Protein 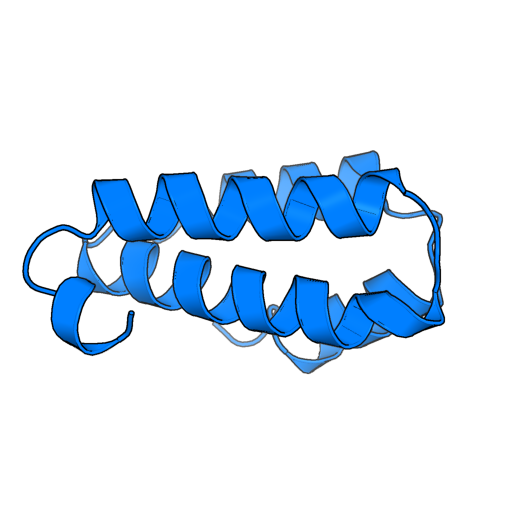AF-A0A846GWC3-F1 (afdb_monomer_lite)

pLDDT: mean 93.31, std 9.02, range [50.75, 98.38]

Secondary structure (DSSP, 8-state):
-HHHHTT-HHHHHHHHHHHHHHHHHTT-TTSHHHHHHHHHHHHHHHHHTT-HHHHHHHHHHHHHHHTT-HHHHHHHHHHH---

Sequence (83 aa):
MDAAIEINPDWVIRNACRRAESIMDAGKAKYYYEAVEWLKKARDAYLASGREQEWSDYRTKLITVHGRKRKLMGLIKSYLLLG

Foldseek 3Di:
DQVCLLVPLPVLLVVLQVVLCVQLVVVDLVCLVVSVVSLVSNCSSCVSVVNNVVNVVSLVVCCVVRVVSVSNVVSCVVRVPDD

Structure (mmCIF, N/CA/C/O backbone):
data_AF-A0A846GWC3-F1
#
_entry.id   AF-A0A846GWC3-F1
#
loop_
_atom_site.group_PDB
_atom_site.id
_atom_site.type_symbol
_atom_site.label_atom_id
_atom_site.label_alt_id
_atom_site.label_comp_id
_atom_site.label_asym_id
_atom_site.label_entity_id
_atom_site.label_seq_id
_atom_site.pdbx_PDB_ins_code
_atom_site.Cartn_x
_atom_site.Cartn_y
_atom_site.Cartn_z
_atom_site.occupancy
_atom_site.B_iso_or_equiv
_atom_site.auth_seq_id
_atom_site.auth_comp_id
_atom_site.auth_asym_id
_atom_site.auth_atom_id
_atom_site.pdbx_PDB_model_num
ATOM 1 N N . MET A 1 1 ? -11.390 -8.592 -0.977 1.00 67.88 1 MET A N 1
ATOM 2 C CA . MET A 1 1 ? -10.767 -8.401 0.356 1.00 67.88 1 MET A CA 1
ATOM 3 C C . MET A 1 1 ? -11.556 -7.415 1.178 1.00 67.88 1 MET A C 1
ATOM 5 O O . MET A 1 1 ? -11.419 -7.434 2.385 1.00 67.88 1 MET A O 1
ATOM 9 N N . ASP A 1 2 ? -12.400 -6.622 0.535 1.00 70.88 2 ASP A N 1
ATOM 10 C CA . ASP A 1 2 ? -13.057 -5.484 1.158 1.00 70.88 2 ASP A CA 1
ATOM 11 C C . ASP A 1 2 ? -13.987 -5.931 2.300 1.00 70.88 2 ASP A C 1
ATOM 13 O O . ASP A 1 2 ? -13.875 -5.415 3.399 1.00 70.88 2 ASP A O 1
ATOM 17 N N . ALA A 1 3 ? -14.735 -7.030 2.135 1.00 72.50 3 ALA A N 1
ATOM 18 C CA . ALA A 1 3 ? -15.506 -7.641 3.231 1.00 72.50 3 ALA A CA 1
ATOM 19 C C . ALA A 1 3 ? -14.651 -8.208 4.391 1.00 72.50 3 ALA A C 1
ATOM 21 O O . ALA A 1 3 ? -15.150 -8.406 5.491 1.00 72.50 3 ALA A O 1
ATOM 22 N N . ALA A 1 4 ? -13.365 -8.495 4.162 1.00 76.12 4 ALA A N 1
ATOM 23 C CA . ALA A 1 4 ? -12.457 -8.990 5.199 1.00 76.12 4 ALA A CA 1
ATOM 24 C C . ALA A 1 4 ? -11.774 -7.857 5.978 1.00 76.12 4 ALA A C 1
ATOM 26 O O . ALA A 1 4 ? -11.114 -8.145 6.971 1.00 76.12 4 ALA A O 1
ATOM 27 N N . ILE A 1 5 ? -11.923 -6.597 5.550 1.00 78.25 5 ILE A N 1
ATOM 28 C CA . ILE A 1 5 ? -11.367 -5.437 6.257 1.00 78.25 5 ILE A CA 1
ATOM 29 C C . ILE A 1 5 ? -11.947 -5.348 7.671 1.00 78.25 5 ILE A C 1
ATOM 31 O O . ILE A 1 5 ? -11.196 -5.156 8.618 1.00 78.25 5 ILE A O 1
ATOM 35 N 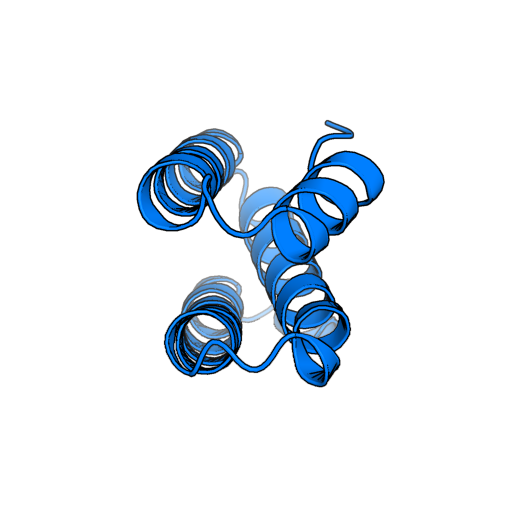N . GLU A 1 6 ? -13.252 -5.568 7.821 1.00 79.06 6 GLU A N 1
ATOM 36 C CA . GLU A 1 6 ? -13.931 -5.507 9.122 1.00 79.06 6 GLU A CA 1
ATOM 37 C C . GLU A 1 6 ? -13.703 -6.767 9.973 1.00 79.06 6 GLU A C 1
ATOM 39 O O . GLU A 1 6 ? -13.733 -6.708 11.198 1.00 79.06 6 GLU A O 1
A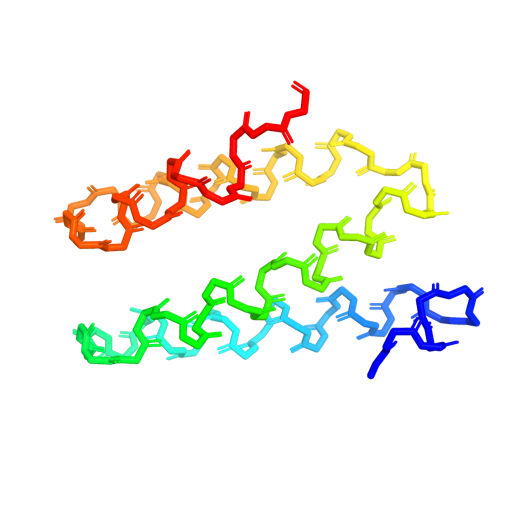TOM 44 N N . ILE A 1 7 ? -13.444 -7.916 9.336 1.00 85.81 7 ILE A N 1
ATOM 45 C CA . ILE A 1 7 ? -13.316 -9.217 10.017 1.00 85.81 7 ILE A CA 1
ATOM 46 C C . ILE A 1 7 ? -11.870 -9.484 10.458 1.00 85.81 7 ILE A C 1
ATOM 48 O O . ILE A 1 7 ? -11.630 -10.050 11.522 1.00 85.81 7 ILE A O 1
ATOM 52 N N . ASN A 1 8 ? -10.890 -9.132 9.621 1.00 91.50 8 ASN A N 1
ATOM 53 C CA . ASN A 1 8 ? -9.469 -9.349 9.887 1.00 91.50 8 ASN A CA 1
ATOM 54 C C . ASN A 1 8 ? -8.601 -8.300 9.159 1.00 91.50 8 ASN A C 1
ATOM 56 O O . ASN A 1 8 ? -7.936 -8.623 8.160 1.00 91.50 8 ASN A O 1
ATOM 60 N N . PRO A 1 9 ? -8.583 -7.048 9.653 1.00 92.12 9 PRO A N 1
ATOM 61 C CA . PRO A 1 9 ? -7.819 -5.966 9.036 1.00 92.12 9 PRO A CA 1
ATOM 62 C C . PRO A 1 9 ? -6.318 -6.279 8.985 1.00 92.12 9 PRO A C 1
ATOM 64 O O . PRO A 1 9 ? -5.672 -6.001 7.976 1.00 92.12 9 PRO A O 1
ATOM 67 N N . ASP A 1 10 ? -5.768 -6.957 9.997 1.00 95.69 10 ASP A N 1
ATOM 68 C CA . ASP A 1 10 ? -4.348 -7.331 10.045 1.00 95.69 10 ASP A CA 1
ATOM 69 C C . ASP A 1 10 ? -3.937 -8.245 8.887 1.00 95.69 10 ASP A C 1
ATOM 71 O O . ASP A 1 10 ? -2.863 -8.081 8.298 1.00 95.69 10 ASP A O 1
ATOM 75 N N . TRP A 1 11 ? -4.774 -9.226 8.541 1.00 95.56 11 TRP A N 1
ATOM 76 C CA . TRP A 1 11 ? -4.505 -10.097 7.400 1.00 95.56 11 TRP A CA 1
ATOM 77 C C . TRP A 1 11 ? -4.571 -9.326 6.080 1.00 95.56 11 TRP A C 1
ATOM 79 O O . TRP A 1 11 ? -3.707 -9.523 5.216 1.00 95.56 11 TRP A O 1
ATOM 89 N N . VAL A 1 12 ? -5.554 -8.427 5.932 1.00 96.00 12 VAL A N 1
ATOM 90 C CA . VAL A 1 12 ? -5.689 -7.590 4.733 1.00 96.00 12 VAL A CA 1
ATOM 91 C C . VAL A 1 12 ? -4.466 -6.692 4.573 1.00 96.00 12 VAL A C 1
ATOM 93 O O . VAL A 1 12 ? -3.858 -6.722 3.503 1.00 96.00 12 VAL A O 1
ATOM 96 N N . ILE A 1 13 ? -4.055 -5.984 5.631 1.00 97.62 13 ILE A N 1
ATOM 97 C CA . ILE A 1 13 ? -2.853 -5.139 5.662 1.00 97.62 13 ILE A CA 1
ATOM 98 C C . ILE A 1 13 ? -1.640 -5.948 5.204 1.00 97.62 13 ILE A C 1
ATOM 100 O O . ILE A 1 13 ? -1.017 -5.629 4.191 1.00 97.62 13 ILE A O 1
ATOM 104 N N . ARG A 1 14 ? -1.337 -7.056 5.890 1.00 97.69 14 ARG A N 1
ATOM 105 C CA . ARG A 1 14 ? -0.124 -7.843 5.623 1.00 97.69 14 ARG A CA 1
ATOM 106 C C . ARG A 1 14 ? -0.091 -8.370 4.191 1.00 97.69 14 ARG A C 1
ATOM 108 O O . ARG A 1 14 ? 0.942 -8.310 3.524 1.00 97.69 14 ARG A O 1
ATOM 115 N N . ASN A 1 15 ? -1.215 -8.897 3.703 1.00 97.56 15 ASN A N 1
ATOM 116 C CA . ASN A 1 15 ? -1.266 -9.474 2.367 1.00 97.56 15 ASN A CA 1
ATOM 117 C C . ASN A 1 15 ? -1.248 -8.403 1.264 1.00 97.56 15 ASN A C 1
ATOM 119 O O . ASN A 1 15 ? -0.588 -8.601 0.241 1.00 97.56 15 ASN A O 1
ATOM 123 N N . ALA A 1 16 ? -1.962 -7.291 1.449 1.00 97.69 16 ALA A N 1
ATOM 124 C CA . ALA A 1 16 ? -2.000 -6.197 0.487 1.00 97.69 16 ALA A CA 1
ATOM 125 C C . ALA A 1 16 ? -0.633 -5.506 0.370 1.00 97.69 16 ALA A C 1
ATOM 127 O O . ALA A 1 16 ? -0.124 -5.378 -0.745 1.00 97.69 16 ALA A O 1
ATOM 128 N N . CYS A 1 17 ? 0.008 -5.178 1.498 1.00 98.19 17 CYS A N 1
ATOM 129 C CA . CYS A 1 17 ? 1.356 -4.605 1.530 1.00 98.19 17 CYS A CA 1
ATOM 130 C C . CYS A 1 17 ? 2.365 -5.506 0.807 1.00 98.19 17 CYS A C 1
ATOM 132 O O . CYS A 1 17 ? 3.037 -5.060 -0.121 1.00 98.19 17 CYS A O 1
ATOM 134 N N . ARG A 1 18 ? 2.385 -6.810 1.121 1.00 98.25 18 ARG A N 1
ATOM 135 C CA . ARG A 1 18 ? 3.29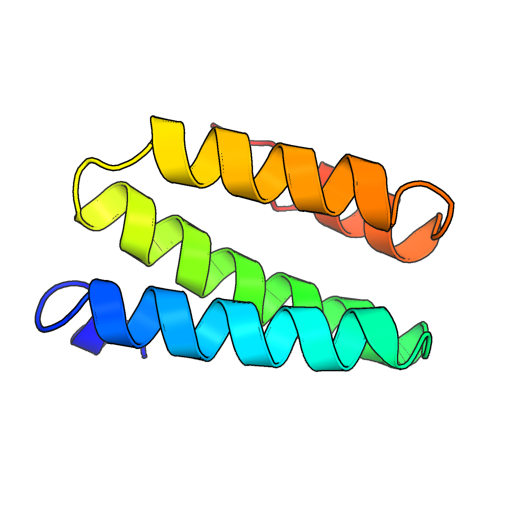4 -7.776 0.477 1.00 98.25 18 ARG A CA 1
ATOM 136 C C . ARG A 1 18 ? 3.147 -7.815 -1.049 1.00 98.25 18 ARG A C 1
ATOM 138 O O . ARG A 1 18 ? 4.140 -7.930 -1.766 1.00 98.25 18 ARG A O 1
ATOM 145 N N . ARG A 1 19 ? 1.912 -7.761 -1.563 1.00 98.31 19 ARG A N 1
ATOM 146 C CA . ARG A 1 19 ? 1.652 -7.766 -3.015 1.00 98.31 19 ARG A CA 1
ATOM 147 C C . ARG A 1 19 ? 2.079 -6.458 -3.670 1.00 98.31 19 ARG A C 1
ATOM 149 O O . ARG A 1 19 ? 2.711 -6.500 -4.722 1.00 98.31 19 ARG A O 1
ATOM 156 N N . ALA A 1 20 ? 1.775 -5.323 -3.043 1.00 98.25 20 ALA A N 1
ATOM 157 C CA . ALA A 1 20 ? 2.211 -4.022 -3.531 1.00 98.25 20 ALA A CA 1
ATOM 158 C C . ALA A 1 20 ? 3.743 -3.940 -3.607 1.00 98.25 20 ALA A C 1
ATOM 160 O O . ALA A 1 20 ? 4.283 -3.595 -4.658 1.00 98.25 20 ALA A O 1
ATOM 161 N N . GLU A 1 21 ? 4.434 -4.300 -2.523 1.00 98.38 21 GLU A N 1
ATOM 162 C CA . GLU A 1 21 ? 5.899 -4.278 -2.423 1.00 98.38 21 GLU A CA 1
ATOM 163 C C . GLU A 1 21 ? 6.544 -5.159 -3.490 1.00 98.38 21 GLU A C 1
ATOM 165 O O . GLU A 1 21 ? 7.362 -4.672 -4.264 1.00 98.38 21 GLU A O 1
ATOM 170 N N . SER A 1 22 ? 6.076 -6.401 -3.653 1.00 98.12 22 SER A N 1
ATOM 171 C CA . SER A 1 22 ? 6.592 -7.305 -4.689 1.00 98.12 22 SER A CA 1
ATOM 172 C C . SER A 1 22 ? 6.504 -6.711 -6.104 1.00 98.12 22 SER A C 1
ATOM 174 O O . SER A 1 22 ? 7.432 -6.865 -6.903 1.00 98.12 22 SER A O 1
ATOM 176 N N . ILE A 1 23 ? 5.422 -5.993 -6.421 1.00 98.31 23 ILE A N 1
ATOM 177 C CA . ILE A 1 23 ? 5.261 -5.323 -7.718 1.00 98.31 23 ILE A CA 1
ATOM 178 C C . ILE A 1 23 ? 6.197 -4.110 -7.842 1.00 98.31 23 ILE A C 1
ATOM 180 O O . ILE A 1 23 ? 6.793 -3.892 -8.904 1.00 98.31 23 ILE A O 1
ATOM 184 N N . MET A 1 24 ? 6.321 -3.303 -6.785 1.00 97.69 24 MET A N 1
ATOM 185 C CA . MET A 1 24 ? 7.182 -2.116 -6.776 1.00 97.69 24 MET A CA 1
ATOM 186 C C . MET A 1 24 ? 8.667 -2.491 -6.874 1.00 97.69 24 MET A C 1
ATO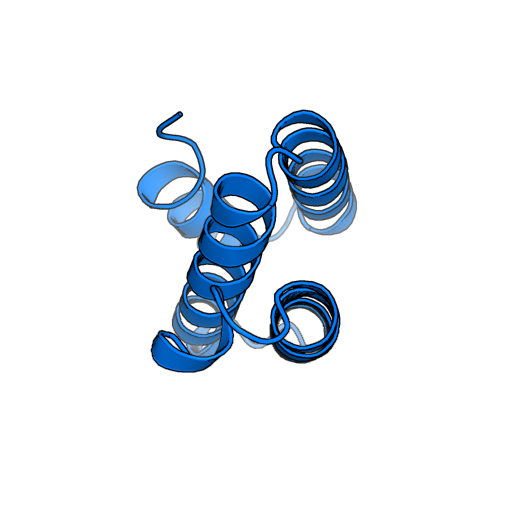M 188 O O . MET A 1 24 ? 9.403 -1.858 -7.639 1.00 97.69 24 MET A O 1
ATOM 192 N N . ASP A 1 25 ? 9.084 -3.550 -6.183 1.00 97.88 25 ASP A N 1
ATOM 193 C CA . ASP A 1 25 ? 10.451 -4.078 -6.182 1.00 97.88 25 ASP A CA 1
ATOM 194 C C . ASP A 1 25 ? 10.839 -4.684 -7.529 1.00 97.88 25 ASP A C 1
ATOM 196 O O . ASP A 1 25 ? 11.959 -4.485 -7.999 1.00 97.88 25 ASP A O 1
ATOM 200 N N . ALA A 1 26 ? 9.893 -5.323 -8.226 1.00 97.06 26 ALA A N 1
ATOM 201 C CA . ALA A 1 26 ? 10.118 -5.830 -9.578 1.00 97.06 26 ALA A CA 1
ATOM 202 C C . ALA A 1 26 ? 10.422 -4.720 -10.608 1.00 97.06 26 ALA A C 1
ATOM 204 O O . ALA A 1 26 ? 10.864 -5.015 -11.719 1.00 97.06 26 ALA A O 1
ATOM 205 N N . GLY A 1 27 ? 10.149 -3.447 -10.290 1.00 93.62 27 GLY A N 1
ATOM 206 C CA . GLY A 1 27 ? 10.552 -2.289 -11.098 1.00 93.62 27 GLY A CA 1
ATOM 207 C C . GLY A 1 27 ? 9.825 -2.135 -12.442 1.00 93.62 27 GLY A C 1
ATOM 208 O O . GLY A 1 27 ? 10.170 -1.267 -13.247 1.00 93.62 27 GLY A O 1
ATOM 209 N N . LYS A 1 28 ? 8.801 -2.952 -12.711 1.00 95.00 28 LYS A N 1
ATOM 210 C CA . LYS A 1 28 ? 8.071 -2.968 -13.986 1.00 95.00 28 LYS A CA 1
ATOM 211 C C . LYS A 1 28 ? 6.934 -1.947 -13.976 1.00 95.00 28 LYS A C 1
ATOM 213 O O . LYS A 1 28 ? 5.822 -2.224 -13.535 1.00 95.00 28 LYS A O 1
ATOM 218 N N . ALA A 1 29 ? 7.187 -0.780 -14.567 1.00 94.62 29 ALA A N 1
ATOM 219 C CA . ALA A 1 29 ? 6.283 0.374 -14.540 1.00 94.62 29 ALA A CA 1
ATOM 220 C C . ALA A 1 29 ? 4.856 0.139 -15.082 1.00 94.62 29 ALA A C 1
ATOM 222 O O . ALA A 1 29 ? 3.944 0.912 -14.773 1.00 94.62 29 ALA A O 1
ATOM 223 N N . LYS A 1 30 ? 4.631 -0.899 -15.898 1.00 96.75 30 LYS A N 1
ATOM 224 C CA . LYS A 1 30 ? 3.284 -1.280 -16.358 1.00 96.75 30 LYS A CA 1
ATOM 225 C C . LYS A 1 30 ? 2.385 -1.819 -15.236 1.00 96.75 30 LYS A C 1
ATOM 227 O O . LYS A 1 30 ? 1.178 -1.670 -15.340 1.00 96.75 30 LYS A O 1
ATOM 232 N N . TYR A 1 31 ? 2.962 -2.341 -14.153 1.00 97.75 31 TYR A N 1
ATOM 233 C CA . TYR A 1 31 ? 2.218 -2.921 -13.029 1.00 97.75 31 TYR A CA 1
ATOM 234 C C . TYR A 1 31 ? 2.027 -1.964 -11.844 1.00 97.75 31 TYR A C 1
ATOM 236 O O . TYR A 1 31 ? 1.327 -2.296 -10.897 1.00 97.75 31 TYR A O 1
ATOM 244 N N . TYR A 1 32 ? 2.587 -0.750 -11.872 1.00 97.81 32 TYR A N 1
ATOM 245 C CA . TYR A 1 32 ? 2.459 0.177 -10.734 1.00 97.81 32 TYR A CA 1
ATOM 246 C C . TYR A 1 32 ? 1.021 0.599 -10.422 1.00 97.81 32 TYR A C 1
ATOM 248 O O . TYR A 1 32 ? 0.737 0.933 -9.278 1.00 97.81 32 TYR A O 1
ATOM 256 N N . TYR A 1 33 ? 0.114 0.561 -11.401 1.00 97.69 33 TYR A N 1
ATOM 257 C CA . TYR A 1 33 ? -1.305 0.777 -11.123 1.00 97.69 33 TYR A CA 1
ATOM 258 C C . TYR A 1 33 ? -1.857 -0.315 -10.199 1.00 97.69 33 TYR A C 1
ATOM 260 O O . TYR A 1 33 ? -2.460 -0.012 -9.178 1.00 97.69 33 TYR A O 1
ATOM 268 N N . GLU A 1 34 ? -1.547 -1.579 -10.492 1.00 98.00 34 GLU A N 1
ATOM 269 C CA . GLU A 1 34 ? -1.941 -2.715 -9.657 1.00 98.00 34 GLU A CA 1
ATOM 270 C C . GLU A 1 34 ? -1.329 -2.635 -8.251 1.00 98.00 34 GLU A C 1
ATOM 272 O O . GLU A 1 34 ? -2.017 -2.895 -7.267 1.00 98.00 34 GLU A O 1
ATOM 277 N N . ALA A 1 35 ? -0.067 -2.204 -8.130 1.00 98.06 35 ALA A N 1
ATOM 278 C CA . ALA A 1 35 ? 0.541 -1.958 -6.821 1.00 98.06 35 ALA A CA 1
ATOM 279 C C . ALA A 1 35 ? -0.265 -0.938 -6.000 1.00 98.06 35 ALA A C 1
ATOM 281 O O . ALA A 1 35 ? -0.514 -1.158 -4.819 1.00 98.06 35 ALA A O 1
ATOM 282 N N . VAL A 1 36 ? -0.715 0.153 -6.625 1.00 97.38 36 VAL A N 1
ATOM 283 C CA . VAL A 1 36 ? -1.520 1.176 -5.945 1.00 97.38 36 VAL A CA 1
ATOM 284 C C . VAL A 1 36 ? -2.911 0.661 -5.573 1.00 97.38 36 VAL A C 1
ATOM 286 O O . VAL A 1 36 ? -3.394 0.995 -4.495 1.00 97.38 36 VAL A O 1
ATOM 289 N N . GLU A 1 37 ? -3.528 -0.202 -6.380 1.00 97.38 37 GLU A N 1
ATOM 290 C CA . GLU A 1 37 ? -4.789 -0.863 -6.006 1.00 97.38 37 GLU A CA 1
ATOM 291 C C . GLU A 1 37 ? -4.635 -1.762 -4.768 1.00 97.38 37 GLU A C 1
ATOM 293 O O . GLU A 1 37 ? -5.525 -1.814 -3.918 1.00 97.38 37 GLU A O 1
ATOM 298 N N . TRP A 1 38 ? -3.487 -2.428 -4.605 1.00 98.00 38 TRP A N 1
ATOM 299 C CA . TRP A 1 38 ? -3.174 -3.133 -3.359 1.00 98.00 38 TRP A CA 1
ATOM 300 C C . TRP A 1 38 ? -2.972 -2.164 -2.188 1.00 98.00 38 TRP A C 1
ATOM 302 O O . TRP A 1 38 ? -3.511 -2.398 -1.108 1.00 98.00 38 TRP A O 1
ATOM 312 N N . LEU A 1 39 ? -2.271 -1.046 -2.394 1.00 97.62 39 LEU A N 1
ATOM 313 C CA . LEU A 1 39 ? -2.061 -0.042 -1.345 1.00 97.62 39 LEU A CA 1
ATOM 314 C C . LEU A 1 39 ? -3.360 0.627 -0.877 1.00 97.62 39 LEU A C 1
ATOM 316 O O . LEU A 1 39 ? -3.475 0.925 0.307 1.00 97.62 39 LEU A O 1
ATOM 320 N N . LYS A 1 40 ? -4.351 0.819 -1.756 1.00 96.44 40 LYS A N 1
ATOM 321 C CA . LYS A 1 40 ? -5.685 1.305 -1.359 1.00 96.44 40 LYS A CA 1
ATOM 322 C C . LYS A 1 40 ? -6.350 0.359 -0.359 1.00 96.44 40 LYS A C 1
ATOM 324 O O . LYS A 1 40 ? -6.796 0.804 0.686 1.00 96.44 40 LYS A O 1
ATOM 329 N N . LYS A 1 41 ? -6.310 -0.951 -0.616 1.00 95.62 41 LYS A N 1
ATOM 330 C CA . LYS A 1 41 ? -6.862 -1.961 0.306 1.00 95.62 41 LYS A CA 1
ATOM 331 C C . LYS A 1 41 ? -6.138 -1.977 1.649 1.00 95.62 41 LYS A C 1
ATOM 333 O O . LYS A 1 41 ? -6.779 -2.132 2.681 1.00 95.62 41 LYS A O 1
ATOM 338 N N . ALA A 1 42 ? -4.812 -1.815 1.637 1.00 96.75 42 ALA A N 1
ATOM 339 C CA . ALA A 1 42 ? -4.036 -1.691 2.867 1.00 96.75 42 ALA A CA 1
ATOM 340 C C . ALA A 1 42 ? -4.453 -0.442 3.656 1.00 96.75 42 ALA A C 1
ATOM 342 O O . ALA A 1 42 ? -4.744 -0.557 4.841 1.00 96.75 42 ALA A O 1
ATOM 343 N N . ARG A 1 43 ? -4.540 0.724 2.996 1.00 95.94 43 ARG A N 1
ATOM 344 C CA . ARG A 1 43 ? -5.028 1.968 3.608 1.00 95.94 43 ARG A CA 1
ATOM 345 C C . ARG A 1 43 ? -6.388 1.762 4.250 1.00 95.94 43 ARG A C 1
ATOM 347 O O . ARG A 1 43 ? -6.541 2.052 5.426 1.00 95.94 43 ARG A O 1
ATOM 354 N N . ASP A 1 44 ? -7.353 1.271 3.484 1.00 95.00 44 ASP A N 1
ATOM 355 C CA . ASP A 1 44 ? -8.730 1.148 3.948 1.00 95.00 44 ASP A CA 1
ATOM 356 C C . ASP A 1 44 ? -8.807 0.199 5.162 1.00 95.00 44 ASP A C 1
ATOM 358 O O . ASP A 1 44 ? -9.539 0.475 6.107 1.00 95.00 44 ASP A O 1
ATOM 362 N N . ALA A 1 45 ? -7.965 -0.843 5.209 1.00 95.88 45 ALA A N 1
ATOM 363 C CA . ALA A 1 45 ? -7.827 -1.714 6.376 1.00 95.88 45 ALA A CA 1
ATOM 364 C C . ALA A 1 45 ? -7.181 -1.034 7.597 1.00 95.88 45 ALA A C 1
ATOM 366 O O . ALA A 1 45 ? -7.670 -1.208 8.711 1.00 95.88 45 ALA A O 1
ATOM 367 N N . TYR A 1 46 ? -6.124 -0.238 7.405 1.00 96.31 46 TYR A N 1
ATOM 368 C CA . TYR A 1 46 ? -5.544 0.566 8.486 1.00 96.31 46 TYR A CA 1
ATOM 369 C C . TYR A 1 46 ? -6.569 1.551 9.060 1.00 96.31 46 TYR A C 1
ATOM 371 O O . TYR A 1 46 ? -6.756 1.585 10.275 1.00 96.31 46 TYR A O 1
ATOM 379 N N . LEU A 1 47 ? -7.266 2.300 8.199 1.00 94.00 47 LEU A N 1
ATOM 380 C CA . LEU A 1 47 ? -8.274 3.281 8.611 1.00 94.00 47 LEU A CA 1
ATOM 381 C C . LEU A 1 47 ? -9.447 2.617 9.343 1.00 94.00 47 LEU A C 1
ATOM 383 O O . LEU A 1 47 ? -9.818 3.052 10.426 1.00 94.00 47 LEU A O 1
ATOM 387 N N . ALA A 1 48 ? -9.982 1.510 8.818 1.00 93.50 48 ALA A N 1
ATOM 388 C CA . ALA A 1 48 ? -11.062 0.771 9.479 1.00 93.50 48 ALA A CA 1
ATOM 389 C C . ALA A 1 48 ? -10.669 0.232 10.869 1.00 93.50 48 ALA A C 1
ATOM 391 O O . ALA A 1 48 ? -11.532 0.007 11.712 1.00 93.50 48 ALA A O 1
ATOM 392 N N . SER A 1 49 ? -9.369 0.040 11.117 1.00 94.94 49 SER A N 1
ATOM 393 C CA . SER A 1 49 ? -8.827 -0.370 12.416 1.00 94.94 49 SER A CA 1
ATOM 394 C C . SER A 1 49 ? -8.388 0.784 13.334 1.00 94.94 49 SER A C 1
ATOM 396 O O . SER A 1 49 ? -7.833 0.506 14.396 1.00 94.94 49 SER A O 1
ATOM 398 N N . GLY A 1 50 ? -8.605 2.052 12.952 1.00 95.44 50 GLY A N 1
ATOM 399 C CA . GLY A 1 50 ? -8.175 3.231 13.724 1.00 95.44 50 GLY A CA 1
ATOM 400 C C . GLY A 1 50 ? -6.652 3.396 13.806 1.00 95.44 50 GLY A C 1
ATOM 401 O O . GLY A 1 50 ? -6.117 3.819 14.830 1.00 95.44 50 GLY A O 1
ATOM 402 N N . ARG A 1 51 ? -5.935 2.967 12.757 1.00 96.69 51 ARG A N 1
ATOM 403 C CA . ARG A 1 51 ? -4.464 2.960 12.672 1.00 96.69 51 ARG A CA 1
ATOM 404 C C . ARG A 1 51 ? -3.955 3.925 11.598 1.00 96.69 51 ARG A C 1
ATOM 406 O O . ARG A 1 51 ? -3.066 3.604 10.807 1.00 96.69 51 ARG A O 1
ATOM 413 N N . GLU A 1 52 ? -4.519 5.127 11.560 1.00 95.69 52 GLU A N 1
ATOM 414 C CA . GLU A 1 52 ? -4.171 6.204 10.625 1.00 95.69 52 GLU A CA 1
ATOM 415 C C . GLU A 1 52 ? -2.675 6.536 10.668 1.00 95.69 52 GLU A C 1
ATOM 417 O O . GLU A 1 52 ? -2.044 6.738 9.625 1.00 95.69 52 GLU A O 1
ATOM 422 N N . GLN A 1 53 ? -2.099 6.569 11.874 1.00 96.69 53 GLN A N 1
ATOM 423 C CA . GLN A 1 53 ? -0.684 6.878 12.064 1.00 96.69 53 GLN A CA 1
ATOM 424 C C . GLN A 1 53 ? 0.210 5.797 11.445 1.00 96.69 53 GLN A C 1
ATOM 426 O O . GLN A 1 53 ? 1.130 6.126 10.700 1.00 96.69 53 GLN A O 1
ATOM 431 N N . GLU A 1 54 ? -0.105 4.515 11.660 1.00 97.81 54 GLU A N 1
ATOM 432 C CA . GLU A 1 54 ? 0.649 3.406 11.060 1.00 97.81 54 GLU A CA 1
ATOM 433 C C . GLU A 1 54 ? 0.572 3.432 9.530 1.00 97.81 54 GLU A C 1
ATOM 435 O O . GLU A 1 54 ? 1.576 3.205 8.851 1.00 97.81 54 GLU A O 1
ATOM 440 N N . TRP A 1 55 ? -0.596 3.768 8.970 1.00 97.31 55 TRP A N 1
ATOM 441 C CA . TRP A 1 55 ? -0.724 3.985 7.531 1.00 97.31 55 TRP A CA 1
ATOM 442 C C . TRP A 1 55 ? 0.165 5.135 7.043 1.00 97.31 55 TRP A C 1
ATOM 444 O O . TRP A 1 55 ? 0.847 4.998 6.022 1.00 97.31 55 TRP A O 1
ATOM 454 N N . SER A 1 56 ? 0.177 6.264 7.757 1.00 96.25 56 SER A N 1
ATOM 455 C CA . SER A 1 56 ? 0.999 7.424 7.403 1.00 96.25 56 SER A CA 1
ATOM 456 C C . SER A 1 56 ? 2.493 7.086 7.409 1.00 96.25 56 SER A C 1
ATOM 458 O O . SER A 1 56 ? 3.208 7.410 6.451 1.00 96.25 56 SER A O 1
ATOM 460 N N . ASP A 1 57 ? 2.952 6.364 8.431 1.00 97.69 57 ASP A N 1
ATOM 461 C CA . ASP A 1 57 ? 4.342 5.930 8.575 1.00 97.69 57 ASP A CA 1
ATOM 462 C C . ASP A 1 57 ? 4.727 4.941 7.467 1.00 97.69 57 ASP A C 1
ATOM 464 O O . ASP A 1 57 ? 5.753 5.103 6.793 1.00 97.69 57 ASP A O 1
ATOM 468 N N . TYR A 1 58 ? 3.864 3.955 7.203 1.00 97.75 58 TYR A N 1
ATOM 469 C CA . TYR A 1 58 ? 4.061 2.980 6.134 1.00 97.75 58 TYR A CA 1
ATOM 470 C C . TYR A 1 58 ? 4.127 3.645 4.751 1.00 97.75 58 TYR A C 1
ATOM 472 O O . TYR A 1 58 ? 5.060 3.404 3.977 1.00 97.75 58 TYR A O 1
ATOM 480 N N . ARG A 1 59 ? 3.189 4.549 4.445 1.00 96.38 59 ARG A N 1
ATOM 481 C CA . ARG A 1 59 ? 3.175 5.318 3.192 1.00 96.38 59 ARG A CA 1
ATOM 482 C C . ARG A 1 59 ? 4.443 6.159 3.041 1.00 96.38 59 ARG A C 1
ATOM 484 O O . ARG A 1 59 ? 5.025 6.198 1.955 1.00 96.38 59 ARG A O 1
ATOM 491 N N . THR A 1 60 ? 4.897 6.802 4.116 1.00 96.75 60 THR A N 1
ATOM 492 C CA . THR A 1 60 ? 6.130 7.603 4.121 1.00 96.75 60 THR A CA 1
ATOM 493 C C . THR A 1 60 ? 7.352 6.737 3.826 1.00 96.75 60 THR A C 1
ATOM 495 O O . THR A 1 60 ? 8.180 7.101 2.987 1.00 96.75 60 THR A O 1
ATOM 498 N N . LYS A 1 61 ? 7.440 5.545 4.428 1.00 97.50 61 LYS A N 1
ATOM 499 C CA . LYS A 1 61 ? 8.493 4.567 4.123 1.00 97.50 61 LYS A CA 1
ATOM 500 C C . LYS A 1 61 ? 8.503 4.193 2.638 1.00 97.50 61 LYS A C 1
ATOM 502 O O . LYS A 1 61 ? 9.567 4.210 2.021 1.00 97.50 61 LYS A O 1
ATOM 507 N N . LEU A 1 62 ? 7.341 3.913 2.042 1.00 96.25 62 LEU A N 1
ATOM 508 C CA . LEU A 1 62 ? 7.243 3.584 0.614 1.00 96.25 62 LEU A CA 1
ATOM 509 C C . LEU A 1 62 ? 7.731 4.724 -0.286 1.00 96.25 62 LEU A C 1
ATOM 511 O O . LEU A 1 62 ? 8.487 4.481 -1.229 1.00 96.25 62 LEU A O 1
ATOM 515 N N . ILE A 1 63 ? 7.337 5.965 0.010 1.00 95.88 63 ILE A N 1
ATOM 516 C CA . ILE A 1 63 ? 7.785 7.147 -0.740 1.00 95.88 63 ILE A CA 1
ATOM 517 C C . ILE A 1 63 ? 9.307 7.296 -0.639 1.00 95.88 63 ILE A C 1
ATOM 519 O O . ILE A 1 63 ? 9.965 7.519 -1.654 1.00 95.88 63 ILE A O 1
ATOM 523 N N . THR A 1 64 ? 9.883 7.098 0.547 1.00 97.12 64 THR A N 1
ATOM 524 C CA . THR A 1 64 ? 11.336 7.163 0.756 1.00 97.12 64 THR A CA 1
ATOM 525 C C . THR A 1 64 ? 12.078 6.086 -0.041 1.00 97.12 64 THR A C 1
ATOM 527 O O . THR A 1 64 ? 13.028 6.393 -0.762 1.00 97.12 64 THR A O 1
ATOM 530 N N . VAL A 1 65 ? 11.626 4.829 0.015 1.00 97.06 65 VAL A N 1
ATOM 531 C CA . VAL A 1 65 ? 12.285 3.696 -0.665 1.00 97.06 65 VAL A CA 1
ATOM 532 C C . VAL A 1 65 ? 12.128 3.768 -2.190 1.00 97.06 65 VAL A C 1
ATOM 534 O O . VAL A 1 65 ? 13.019 3.369 -2.946 1.00 97.06 65 VAL A O 1
ATOM 537 N N . HIS A 1 66 ? 11.000 4.279 -2.684 1.00 96.69 66 HIS A N 1
ATOM 538 C CA . HIS A 1 66 ? 10.657 4.238 -4.106 1.00 96.69 66 HIS A CA 1
ATOM 539 C C . HIS A 1 66 ? 10.603 5.604 -4.799 1.00 96.69 66 HIS A C 1
ATOM 541 O O . HIS A 1 66 ? 10.251 5.663 -5.980 1.00 96.69 66 HIS A O 1
ATOM 547 N N . GLY A 1 67 ? 11.027 6.681 -4.135 1.00 95.62 67 GLY A N 1
ATOM 548 C CA . GLY A 1 67 ? 10.876 8.069 -4.591 1.00 95.62 67 GLY A CA 1
ATOM 549 C C . GLY A 1 67 ? 11.405 8.377 -5.996 1.00 95.62 67 GLY A C 1
ATOM 550 O O . GLY A 1 67 ? 10.884 9.245 -6.692 1.00 95.62 67 GLY A O 1
ATOM 551 N N . ARG A 1 68 ? 12.397 7.623 -6.484 1.00 96.94 68 ARG A N 1
ATOM 552 C CA . ARG A 1 68 ? 12.956 7.796 -7.840 1.00 96.94 68 ARG A CA 1
ATOM 553 C C . ARG A 1 68 ? 12.048 7.254 -8.958 1.00 96.94 68 ARG A C 1
ATOM 555 O O . ARG A 1 68 ? 12.247 7.579 -10.128 1.00 96.94 68 ARG A O 1
ATOM 562 N N . LYS A 1 69 ? 11.031 6.446 -8.636 1.00 96.56 69 LYS A N 1
ATOM 563 C CA . LYS A 1 69 ? 10.092 5.849 -9.601 1.00 96.56 69 LYS A CA 1
ATOM 564 C C . LYS A 1 69 ? 8.986 6.850 -9.949 1.00 96.56 69 LYS A C 1
ATOM 566 O O . LYS A 1 69 ? 7.869 6.749 -9.451 1.00 96.56 69 LYS A O 1
ATOM 571 N N . ARG A 1 70 ? 9.276 7.804 -10.843 1.00 96.62 70 ARG A N 1
ATOM 572 C CA . ARG A 1 70 ? 8.374 8.934 -11.169 1.00 96.62 70 ARG A CA 1
ATOM 573 C C . ARG A 1 70 ? 6.925 8.528 -11.473 1.00 96.62 70 ARG A C 1
ATOM 575 O O . ARG A 1 70 ? 6.008 9.141 -10.941 1.00 96.62 70 ARG A O 1
ATOM 582 N N . LYS A 1 71 ? 6.708 7.470 -12.269 1.00 96.56 71 LYS A N 1
ATOM 583 C CA . LYS A 1 71 ? 5.350 6.973 -12.571 1.00 96.56 71 LYS A CA 1
ATOM 584 C C . LYS A 1 71 ? 4.618 6.491 -11.314 1.00 96.56 71 LYS A C 1
ATOM 586 O O . LYS A 1 71 ? 3.453 6.819 -11.132 1.00 96.56 71 LYS A O 1
ATOM 591 N N . LEU A 1 72 ? 5.301 5.737 -10.452 1.00 97.06 72 LEU A N 1
ATOM 592 C CA . LEU A 1 72 ? 4.737 5.281 -9.183 1.00 97.06 72 LEU A CA 1
ATOM 593 C C . LEU A 1 72 ? 4.413 6.474 -8.277 1.00 97.06 72 LEU A C 1
ATOM 595 O O . LEU A 1 72 ? 3.313 6.538 -7.749 1.00 97.06 72 LEU A O 1
ATOM 599 N N . MET A 1 73 ? 5.324 7.446 -8.156 1.00 96.69 73 MET A N 1
ATOM 600 C CA . MET A 1 73 ? 5.094 8.645 -7.339 1.00 96.69 73 MET A CA 1
ATOM 601 C C . MET A 1 73 ? 3.904 9.469 -7.831 1.00 96.69 73 MET A C 1
ATOM 603 O O . MET A 1 73 ? 3.128 9.955 -7.014 1.00 96.69 73 MET A O 1
ATOM 607 N N . GLY A 1 74 ? 3.713 9.571 -9.151 1.00 96.56 74 GLY A N 1
ATOM 608 C CA . GLY A 1 74 ? 2.514 10.178 -9.728 1.00 96.56 74 GLY A CA 1
ATOM 609 C C . GLY A 1 74 ? 1.235 9.485 -9.253 1.00 96.56 74 GLY A C 1
ATOM 610 O O . GLY A 1 74 ? 0.327 10.147 -8.765 1.00 96.56 74 GLY A O 1
ATOM 611 N N . LEU A 1 75 ? 1.194 8.150 -9.302 1.00 96.31 75 LEU A N 1
ATOM 612 C CA . LEU A 1 75 ? 0.034 7.377 -8.848 1.00 96.31 75 LEU A CA 1
ATOM 613 C C . LEU A 1 75 ? -0.187 7.485 -7.328 1.00 96.31 75 LEU A C 1
ATOM 615 O O . LEU A 1 75 ? -1.319 7.681 -6.893 1.00 96.31 75 LEU A O 1
ATOM 619 N N . ILE A 1 76 ? 0.872 7.409 -6.514 1.00 94.50 76 ILE A N 1
ATOM 620 C CA . ILE A 1 76 ? 0.771 7.591 -5.056 1.00 94.50 76 ILE A CA 1
ATOM 621 C C . ILE A 1 76 ? 0.198 8.978 -4.736 1.00 94.50 76 ILE A C 1
ATOM 623 O O . ILE A 1 76 ? -0.718 9.081 -3.922 1.00 94.50 76 ILE A O 1
ATOM 627 N N . LYS A 1 77 ? 0.670 10.030 -5.421 1.00 93.19 77 LYS A N 1
ATOM 628 C CA . LYS A 1 77 ? 0.158 11.395 -5.250 1.00 93.19 77 LYS A CA 1
ATOM 629 C C . LYS A 1 77 ? -1.332 11.496 -5.582 1.00 93.19 77 LYS A C 1
ATOM 631 O O . LYS A 1 77 ? -2.073 12.130 -4.842 1.00 93.19 77 LYS A O 1
ATOM 636 N N . SER A 1 78 ? -1.766 10.861 -6.670 1.00 93.56 78 SER A N 1
ATOM 637 C CA . SER A 1 78 ? -3.156 10.918 -7.133 1.00 93.56 78 SER A CA 1
ATOM 638 C C . SER A 1 78 ? -4.138 10.144 -6.254 1.00 93.56 78 SER A C 1
ATOM 640 O O . SER A 1 78 ? -5.288 10.553 -6.149 1.00 93.56 78 SER A O 1
ATOM 642 N N . TYR A 1 79 ? -3.718 9.028 -5.650 1.00 92.31 79 TYR A N 1
ATOM 643 C CA . TYR A 1 79 ? -4.659 8.083 -5.033 1.00 92.31 79 TYR A CA 1
ATOM 644 C C . TYR A 1 79 ? -4.487 7.880 -3.528 1.00 92.31 79 TYR A C 1
ATOM 646 O O . TYR A 1 79 ? -5.418 7.400 -2.883 1.00 92.31 79 TYR A O 1
ATOM 654 N N . LEU A 1 80 ? -3.319 8.205 -2.967 1.00 87.62 80 LEU A N 1
ATOM 655 C CA . LEU A 1 80 ? -2.961 7.849 -1.590 1.00 87.62 80 LEU A CA 1
ATOM 656 C C . LEU A 1 80 ? -2.612 9.059 -0.712 1.00 87.62 80 LEU A C 1
ATOM 658 O O . LEU A 1 80 ? -2.283 8.857 0.455 1.00 87.62 80 LEU A O 1
ATOM 662 N N . LEU A 1 81 ? -2.670 10.289 -1.238 1.00 76.81 81 LEU A N 1
ATOM 663 C CA . LEU A 1 81 ? -2.431 11.526 -0.475 1.00 76.81 81 LEU A CA 1
ATOM 664 C C . LEU A 1 81 ? -3.702 12.260 -0.025 1.00 76.81 81 LEU A C 1
ATOM 666 O O . LEU A 1 81 ? -3.579 13.241 0.697 1.00 76.81 81 LEU A O 1
ATOM 670 N N . LEU A 1 82 ? -4.895 11.802 -0.413 1.00 56.00 82 LEU A N 1
ATOM 671 C CA . LEU A 1 82 ? -6.140 12.327 0.149 1.00 56.00 82 LEU A CA 1
ATOM 672 C C . LEU A 1 82 ? -6.432 11.608 1.470 1.00 56.00 82 LEU A C 1
ATOM 674 O O . LEU A 1 82 ? -6.833 10.442 1.474 1.00 56.00 82 LEU A O 1
ATOM 678 N N . GLY A 1 83 ? -6.145 12.322 2.554 1.00 50.75 83 GLY A N 1
ATOM 679 C CA . GLY A 1 83 ? -6.561 12.107 3.934 1.00 50.75 83 GLY A CA 1
ATOM 680 C C . GLY A 1 83 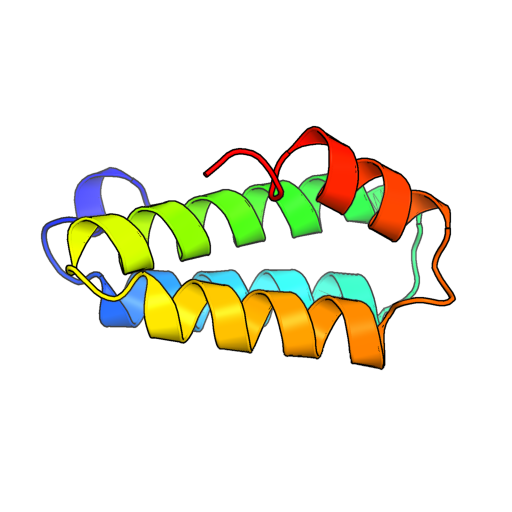? -6.677 13.484 4.564 1.00 50.75 83 GLY A C 1
ATOM 681 O O . GLY A 1 83 ? -5.704 14.253 4.384 1.00 50.75 83 GLY A O 1
#

Radius of gyration: 12.06 Å; chains: 1; bounding box: 28×22×30 Å